Protein AF-A0A527VMI3-F1 (afdb_monomer_lite)

Structure (mmCIF, N/CA/C/O backbone):
data_AF-A0A527VMI3-F1
#
_entry.id   AF-A0A527VMI3-F1
#
loop_
_atom_site.group_PDB
_atom_site.id
_atom_site.type_symbol
_atom_site.label_atom_id
_atom_site.label_alt_id
_atom_site.label_comp_id
_atom_site.label_asym_id
_atom_site.label_entity_id
_atom_site.label_seq_id
_atom_site.pdbx_PDB_ins_code
_atom_site.Cartn_x
_atom_site.Cartn_y
_atom_site.Cartn_z
_atom_site.occupancy
_atom_site.B_iso_or_equiv
_atom_site.auth_seq_id
_atom_site.auth_comp_id
_atom_site.auth_asym_id
_atom_site.auth_atom_id
_atom_site.pdbx_PDB_model_num
ATOM 1 N N . ALA A 1 1 ? 12.545 1.777 -34.875 1.00 61.09 1 ALA A N 1
ATOM 2 C CA . ALA A 1 1 ? 13.37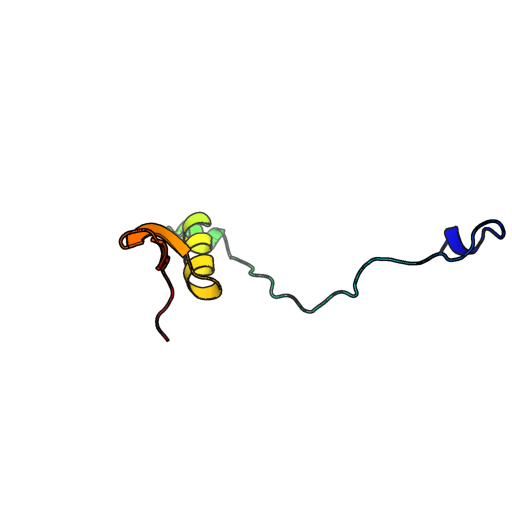2 1.611 -36.095 1.00 61.09 1 ALA A CA 1
ATOM 3 C C . ALA A 1 1 ? 13.323 2.807 -37.061 1.00 61.09 1 ALA A C 1
ATOM 5 O O . ALA A 1 1 ? 14.381 3.258 -37.468 1.00 61.09 1 ALA A O 1
ATOM 6 N N . ARG A 1 2 ? 12.151 3.369 -37.420 1.00 70.12 2 ARG A N 1
ATOM 7 C CA . ARG A 1 2 ? 12.055 4.471 -38.413 1.00 70.12 2 ARG A CA 1
ATOM 8 C C . ARG A 1 2 ? 12.860 5.742 -38.077 1.00 70.12 2 ARG A C 1
ATOM 10 O O . ARG A 1 2 ? 13.392 6.358 -38.990 1.00 70.12 2 ARG A O 1
ATOM 17 N N . PHE A 1 3 ? 12.984 6.106 -36.800 1.00 78.69 3 PHE A N 1
ATOM 18 C CA . PHE A 1 3 ? 13.724 7.303 -36.371 1.00 78.69 3 PHE A CA 1
ATOM 19 C C . PHE A 1 3 ? 15.237 7.221 -36.618 1.00 78.69 3 PHE A C 1
ATOM 21 O O . PHE A 1 3 ? 15.848 8.235 -36.927 1.00 78.69 3 PHE A O 1
ATOM 28 N N . GLN A 1 4 ? 15.828 6.023 -36.571 1.00 77.81 4 GLN A N 1
ATOM 29 C CA . GLN A 1 4 ? 17.264 5.840 -36.823 1.00 77.81 4 GLN A CA 1
ATOM 30 C C . GLN A 1 4 ? 17.639 5.957 -38.310 1.00 77.81 4 GLN A C 1
ATOM 32 O O . GLN A 1 4 ? 18.814 6.061 -38.637 1.00 77.81 4 GLN A O 1
ATOM 37 N N . ALA A 1 5 ? 16.658 5.949 -39.219 1.00 84.38 5 ALA A N 1
ATOM 38 C CA . ALA A 1 5 ? 16.894 6.073 -40.657 1.00 84.38 5 ALA A CA 1
ATOM 39 C C . ALA A 1 5 ? 17.013 7.532 -41.134 1.00 84.38 5 ALA A C 1
ATOM 41 O O . ALA A 1 5 ? 17.330 7.760 -42.299 1.00 84.38 5 ALA A O 1
ATOM 42 N N . ASN A 1 6 ? 16.731 8.518 -40.272 1.00 87.31 6 ASN A N 1
ATOM 43 C CA . ASN A 1 6 ? 16.835 9.928 -40.629 1.00 87.31 6 ASN A CA 1
ATOM 44 C C . ASN A 1 6 ? 18.204 10.489 -40.197 1.00 87.31 6 ASN A C 1
ATOM 46 O O . ASN A 1 6 ? 18.422 10.659 -38.998 1.00 87.31 6 ASN A O 1
ATOM 50 N N . PRO A 1 7 ? 19.098 10.841 -41.139 1.00 82.56 7 PRO A N 1
ATOM 51 C CA . PRO A 1 7 ? 20.434 11.353 -40.826 1.00 82.56 7 PRO A CA 1
ATOM 52 C C . PRO A 1 7 ? 20.435 12.738 -40.153 1.00 82.56 7 PRO A C 1
ATOM 54 O O . PRO A 1 7 ? 21.480 13.178 -39.687 1.00 82.56 7 PRO A O 1
ATOM 57 N N . LEU A 1 8 ? 19.289 13.428 -40.092 1.00 89.94 8 LEU A N 1
ATOM 58 C CA . LEU A 1 8 ? 19.128 14.691 -39.361 1.00 89.94 8 LEU A CA 1
ATOM 59 C C . LEU A 1 8 ? 18.856 14.494 -37.860 1.00 89.94 8 LEU A C 1
ATOM 61 O O . LEU A 1 8 ? 18.841 15.472 -37.116 1.00 89.94 8 LEU A O 1
ATOM 65 N N . LEU A 1 9 ? 18.603 13.260 -37.414 1.00 85.06 9 LEU A N 1
ATOM 66 C CA . LEU A 1 9 ? 18.347 12.938 -36.013 1.00 85.06 9 LEU A CA 1
ATOM 67 C C . LEU A 1 9 ? 19.598 12.310 -35.384 1.00 85.06 9 LEU A C 1
ATOM 69 O O . LEU A 1 9 ? 20.158 11.355 -35.915 1.00 85.06 9 LEU A O 1
ATOM 73 N N . GLY A 1 10 ? 20.018 12.836 -34.233 1.00 84.25 10 GLY A N 1
ATOM 74 C CA . GLY A 1 10 ? 21.121 12.317 -33.418 1.00 84.25 10 GLY A CA 1
ATOM 75 C C . GLY A 1 10 ? 20.679 12.107 -31.970 1.00 84.25 10 GLY A C 1
ATOM 76 O O . GLY A 1 10 ? 19.644 12.633 -31.571 1.00 84.25 10 GLY A O 1
ATOM 77 N N . ALA A 1 11 ? 21.447 11.328 -31.198 1.00 84.62 11 ALA A N 1
ATOM 78 C CA . ALA A 1 11 ? 21.160 11.025 -29.787 1.00 84.62 11 ALA A CA 1
ATOM 79 C C . ALA A 1 11 ? 19.721 10.522 -29.537 1.00 84.62 11 ALA A C 1
ATOM 81 O O . ALA A 1 11 ? 19.038 10.954 -28.612 1.00 84.62 11 ALA A O 1
ATOM 82 N N . VAL A 1 12 ? 19.234 9.618 -30.394 1.00 85.00 12 VAL A N 1
ATOM 83 C CA . VAL A 1 12 ? 17.924 8.986 -30.201 1.00 85.00 12 VAL A CA 1
ATOM 84 C C . VAL A 1 12 ? 18.049 7.962 -29.077 1.00 85.00 12 VAL A C 1
ATOM 86 O O . VAL A 1 12 ? 18.621 6.889 -29.278 1.00 85.00 12 VAL A O 1
ATOM 89 N N . HIS A 1 13 ? 17.512 8.306 -27.913 1.00 83.31 13 HIS A N 1
ATOM 90 C CA . HIS A 1 13 ? 17.418 7.427 -26.755 1.00 83.31 13 HIS A CA 1
ATOM 91 C C . HIS A 1 13 ? 15.981 6.937 -26.582 1.00 83.31 13 HIS A C 1
ATOM 93 O O . HIS A 1 13 ? 15.025 7.621 -26.950 1.00 83.31 13 HIS A O 1
ATOM 99 N N . ASP A 1 14 ? 15.853 5.720 -26.064 1.00 83.38 14 ASP A N 1
ATOM 100 C CA . ASP A 1 14 ? 14.605 5.238 -25.496 1.00 83.38 14 ASP A CA 1
ATOM 101 C C . ASP A 1 14 ? 14.715 5.439 -23.985 1.00 83.38 14 ASP A C 1
ATOM 103 O O . ASP A 1 14 ? 15.518 4.774 -23.331 1.00 83.38 14 ASP A O 1
ATOM 107 N N . ASP A 1 15 ? 13.980 6.417 -23.458 1.00 84.50 15 ASP A N 1
ATOM 108 C CA . ASP A 1 15 ? 14.017 6.778 -22.037 1.00 84.50 15 ASP A CA 1
ATOM 109 C C . ASP A 1 15 ? 13.093 5.881 -21.192 1.00 84.50 15 ASP A C 1
ATOM 111 O O . ASP A 1 15 ? 12.893 6.126 -19.999 1.00 84.50 15 ASP A O 1
ATOM 115 N N . TRP A 1 16 ? 12.498 4.841 -21.792 1.00 88.06 16 TRP A N 1
ATOM 116 C CA . TRP A 1 16 ? 11.763 3.836 -21.036 1.00 88.06 16 TRP A CA 1
ATOM 117 C C . TRP A 1 16 ? 12.717 2.952 -20.237 1.00 88.06 16 TRP A C 1
ATOM 119 O O . TRP A 1 16 ? 13.748 2.486 -20.717 1.00 88.06 16 TRP A O 1
ATOM 129 N N . LEU A 1 17 ? 12.323 2.678 -18.996 1.00 90.19 17 LEU A N 1
ATOM 130 C CA . LEU A 1 17 ? 12.975 1.667 -18.175 1.00 90.19 17 LEU A CA 1
ATOM 131 C C . LEU A 1 17 ? 12.711 0.268 -18.748 1.00 90.19 17 LEU A C 1
ATOM 133 O O . LEU A 1 17 ? 11.651 0.003 -19.322 1.00 90.19 17 LEU A O 1
ATOM 137 N N . GLU A 1 18 ? 13.656 -0.644 -18.525 1.00 89.81 18 GLU A N 1
ATOM 138 C CA . GLU A 1 18 ? 13.483 -2.062 -18.844 1.00 89.81 18 GLU A CA 1
ATOM 139 C C . GLU A 1 18 ? 12.304 -2.648 -18.038 1.00 89.81 18 GLU A C 1
ATOM 141 O O . GLU A 1 18 ? 12.190 -2.382 -16.834 1.00 89.81 18 GLU A O 1
ATOM 146 N N . PRO A 1 19 ? 11.427 -3.463 -18.656 1.00 92.75 19 PRO A N 1
ATOM 147 C CA . PRO A 1 19 ? 10.410 -4.212 -17.937 1.00 92.75 19 PRO A CA 1
ATOM 148 C C . PRO A 1 19 ? 10.990 -5.018 -16.770 1.00 92.75 19 PRO A C 1
ATOM 150 O O . PRO A 1 19 ? 11.884 -5.845 -16.932 1.00 92.75 19 PRO A O 1
ATOM 153 N N . VAL A 1 20 ? 10.419 -4.822 -15.585 1.00 94.88 20 VAL A N 1
ATOM 154 C CA . VAL A 1 20 ? 10.741 -5.617 -14.396 1.00 94.88 20 VAL A CA 1
ATOM 155 C C . VAL A 1 20 ? 9.687 -6.706 -14.171 1.00 94.88 20 VAL A C 1
ATOM 157 O O . VAL A 1 20 ? 8.525 -6.523 -14.554 1.00 94.88 20 VAL A O 1
ATOM 160 N N . PRO A 1 21 ? 10.041 -7.841 -13.540 1.00 96.25 21 PRO A N 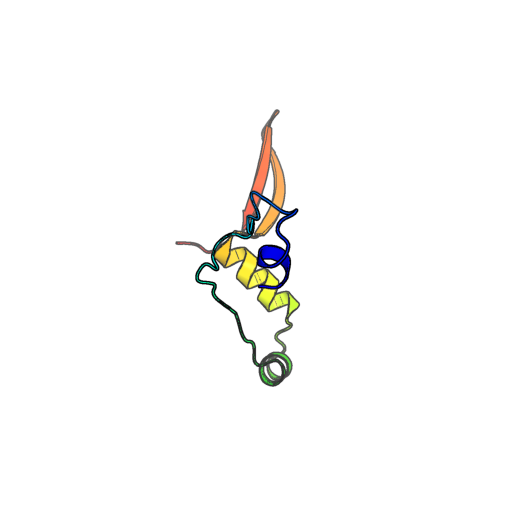1
ATOM 161 C CA . PRO A 1 21 ? 9.064 -8.856 -13.165 1.00 96.25 21 PRO A CA 1
ATOM 162 C C . PRO A 1 21 ? 7.955 -8.268 -12.287 1.00 96.25 21 PRO A C 1
ATOM 164 O O . PRO A 1 21 ? 8.224 -7.561 -11.318 1.00 96.25 21 PRO A O 1
ATOM 167 N N . ALA A 1 22 ? 6.704 -8.595 -12.607 1.00 93.88 22 ALA A N 1
ATOM 168 C CA . ALA A 1 22 ? 5.537 -8.152 -11.856 1.00 93.88 22 ALA A CA 1
ATOM 169 C C . ALA A 1 22 ? 4.565 -9.312 -11.632 1.00 93.88 22 ALA A 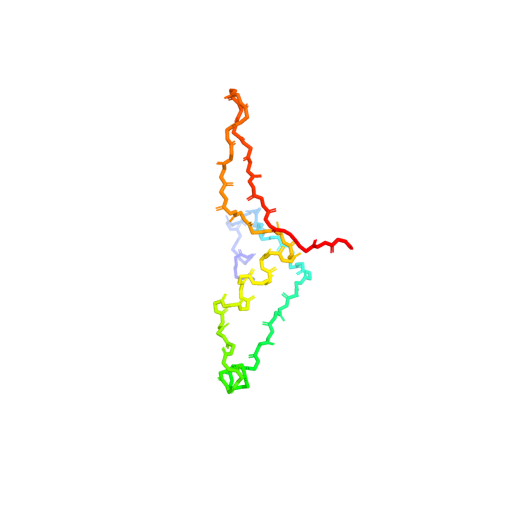C 1
ATOM 171 O O . ALA A 1 22 ? 4.378 -10.169 -12.499 1.00 93.88 22 ALA A O 1
ATOM 172 N N . MET A 1 23 ? 3.909 -9.319 -10.473 1.00 92.38 23 MET A N 1
ATOM 173 C CA . MET A 1 23 ? 2.842 -10.270 -10.175 1.00 92.38 23 MET A CA 1
ATOM 174 C C . MET A 1 23 ? 1.498 -9.723 -10.653 1.00 92.38 23 MET A C 1
ATOM 176 O O . MET A 1 23 ? 1.120 -8.598 -10.331 1.00 92.38 23 MET A O 1
ATOM 180 N N . LYS A 1 24 ? 0.745 -10.543 -11.391 1.00 92.94 24 LYS A N 1
ATOM 181 C CA . LYS A 1 24 ? -0.621 -10.224 -11.815 1.00 92.94 24 LYS A CA 1
ATOM 182 C C . LYS A 1 24 ? -1.614 -11.135 -11.106 1.00 92.94 24 LYS A C 1
ATOM 184 O O . LYS A 1 24 ? -1.656 -12.333 -11.370 1.00 92.94 24 LYS A O 1
ATOM 189 N N . LEU A 1 25 ? -2.450 -10.551 -10.253 1.00 90.19 25 LEU A N 1
ATOM 190 C CA . LEU A 1 25 ? -3.571 -11.263 -9.649 1.00 90.19 25 LEU A CA 1
ATOM 191 C C . LEU A 1 25 ? -4.675 -11.481 -10.696 1.00 90.19 25 LEU A C 1
ATOM 193 O O . LEU A 1 25 ? -5.192 -10.525 -11.276 1.00 90.19 25 LEU A O 1
ATOM 197 N N . VAL A 1 26 ? -5.050 -12.741 -10.918 1.00 93.75 26 VAL A N 1
ATOM 198 C CA . VAL A 1 26 ? -6.180 -13.136 -11.770 1.00 93.75 26 VAL A CA 1
ATOM 199 C C . VAL A 1 26 ? -7.251 -13.753 -10.880 1.00 93.75 26 VAL A C 1
ATOM 201 O O . VAL A 1 26 ? -6.984 -14.706 -10.155 1.00 93.75 26 VAL A O 1
ATOM 204 N N . ILE A 1 27 ? -8.458 -13.192 -10.918 1.00 91.75 27 ILE A N 1
ATOM 205 C CA . ILE A 1 27 ? -9.573 -13.594 -10.054 1.00 91.75 27 ILE A CA 1
ATOM 206 C C . ILE A 1 27 ? -10.663 -14.224 -10.920 1.00 91.75 27 ILE A C 1
ATOM 208 O O . ILE A 1 27 ? -11.112 -13.609 -11.888 1.00 91.75 27 ILE A O 1
ATOM 212 N N . ASP A 1 28 ? -11.131 -15.407 -10.524 1.00 95.44 28 ASP A N 1
ATOM 213 C CA . ASP A 1 28 ? -12.368 -16.006 -11.034 1.00 95.44 28 ASP A CA 1
ATOM 214 C C . ASP A 1 28 ? -13.572 -15.228 -10.476 1.00 95.44 28 ASP A C 1
ATOM 216 O O . ASP A 1 28 ? -13.983 -15.395 -9.324 1.00 95.44 28 ASP A O 1
ATOM 220 N N . GLN A 1 29 ? -14.101 -14.315 -11.289 1.00 92.94 29 GLN A N 1
ATOM 221 C CA . GLN A 1 29 ? -15.174 -13.409 -10.877 1.00 92.94 29 GLN A CA 1
ATOM 222 C C . GLN A 1 29 ? -16.534 -14.105 -10.760 1.00 92.94 29 GLN A C 1
ATOM 224 O O . GLN A 1 29 ? -17.390 -13.630 -10.011 1.00 92.94 29 GLN A O 1
ATOM 229 N N . ASP A 1 30 ? -16.763 -15.191 -11.502 1.00 95.25 30 ASP A N 1
ATOM 230 C CA . ASP A 1 30 ? -18.006 -15.962 -11.411 1.00 95.25 30 ASP A CA 1
ATOM 231 C C . ASP A 1 30 ? -18.062 -16.686 -10.067 1.00 95.25 30 ASP A C 1
ATOM 233 O O . ASP A 1 30 ? -19.039 -16.560 -9.322 1.00 95.25 30 ASP A O 1
ATOM 237 N N . ARG A 1 31 ? -16.962 -17.348 -9.694 1.00 95.56 31 ARG A N 1
ATOM 238 C CA . ARG A 1 31 ? -16.835 -18.011 -8.395 1.00 95.56 31 ARG A CA 1
ATOM 239 C C . ARG A 1 31 ? -16.864 -17.024 -7.234 1.00 95.56 31 ARG A C 1
ATOM 241 O O . ARG A 1 31 ? -17.555 -17.277 -6.251 1.00 95.56 31 ARG A O 1
ATOM 248 N N . ALA A 1 32 ? -16.154 -15.898 -7.337 1.00 95.81 32 ALA A N 1
ATOM 249 C CA . ALA A 1 32 ? -16.154 -14.878 -6.288 1.00 95.81 32 ALA A CA 1
ATOM 250 C C . ALA A 1 32 ? -17.579 -14.377 -5.997 1.00 95.81 32 ALA A C 1
ATOM 252 O O . ALA A 1 32 ? -17.994 -14.344 -4.839 1.00 95.81 32 ALA A O 1
ATOM 253 N N . ARG A 1 33 ? -18.369 -14.091 -7.043 1.00 94.25 33 ARG A N 1
ATOM 254 C CA . ARG A 1 33 ? -19.777 -13.694 -6.897 1.00 94.25 33 ARG A CA 1
ATOM 255 C C . ARG A 1 33 ? -20.646 -14.794 -6.299 1.00 94.25 33 ARG A C 1
ATOM 257 O O . ARG A 1 33 ? -21.442 -14.493 -5.415 1.00 94.25 33 ARG A O 1
ATOM 264 N N . ALA A 1 34 ? -20.480 -16.044 -6.734 1.00 96.81 34 ALA A N 1
ATOM 265 C CA . ALA A 1 34 ? -21.221 -17.178 -6.178 1.00 96.81 34 ALA A CA 1
ATOM 266 C C . ALA A 1 34 ? -20.965 -17.370 -4.670 1.00 96.81 34 ALA A C 1
ATOM 268 O O . ALA A 1 34 ? -21.856 -17.799 -3.944 1.00 96.81 34 ALA A O 1
ATOM 269 N N . LEU A 1 35 ? -19.771 -17.001 -4.195 1.00 96.75 35 LEU A N 1
ATOM 270 C CA . LEU A 1 35 ? -19.381 -17.035 -2.782 1.00 96.75 35 LEU A CA 1
ATOM 271 C C . LEU A 1 35 ? -19.681 -15.727 -2.022 1.00 96.75 35 LEU A C 1
ATOM 273 O O . LEU A 1 35 ? -19.296 -15.593 -0.863 1.00 96.75 35 LEU A O 1
ATOM 277 N N . GLY A 1 36 ? -20.330 -14.742 -2.653 1.00 95.56 36 GLY A N 1
ATOM 278 C CA . GLY A 1 36 ? -20.621 -13.444 -2.031 1.00 95.56 36 GLY A CA 1
ATOM 279 C C . GLY A 1 36 ? -19.388 -12.561 -1.797 1.00 95.56 36 GLY A C 1
ATOM 280 O O . GLY A 1 36 ? -19.448 -11.592 -1.040 1.00 95.56 36 GLY A O 1
ATOM 281 N N . VAL A 1 37 ? -18.260 -12.868 -2.441 1.00 96.44 37 VAL A N 1
ATOM 282 C CA . VAL A 1 37 ? -17.015 -12.106 -2.332 1.00 96.44 37 VAL A CA 1
ATOM 283 C C . VAL A 1 37 ? -16.974 -11.039 -3.422 1.00 96.44 37 VAL A C 1
ATOM 285 O O . VAL A 1 37 ? -16.936 -11.331 -4.617 1.00 96.44 37 VAL A O 1
ATOM 288 N N . THR A 1 38 ? -16.954 -9.773 -3.010 1.00 94.88 38 THR A N 1
ATOM 289 C CA . THR A 1 38 ? -16.875 -8.641 -3.941 1.00 94.88 38 THR A CA 1
ATOM 290 C C . THR A 1 38 ? -15.427 -8.302 -4.285 1.00 94.88 38 THR A C 1
ATOM 292 O O . THR A 1 38 ? -14.520 -8.439 -3.462 1.00 94.88 38 THR A O 1
ATOM 295 N N . SER A 1 39 ? -15.195 -7.756 -5.481 1.00 90.75 39 SER A N 1
ATOM 296 C CA . SER A 1 39 ? -13.860 -7.280 -5.873 1.00 90.75 39 SER A CA 1
ATOM 297 C C . SER A 1 39 ? -13.351 -6.166 -4.950 1.00 90.75 39 SER A C 1
ATOM 299 O O . SER A 1 39 ? -12.149 -6.046 -4.736 1.00 90.75 39 SER A O 1
ATOM 301 N N . GLN A 1 40 ? -14.258 -5.371 -4.368 1.00 91.81 40 GLN A N 1
ATOM 302 C CA . GLN A 1 40 ? -13.906 -4.355 -3.377 1.00 91.81 40 GLN A CA 1
ATOM 303 C C . GLN A 1 40 ? -13.325 -4.980 -2.106 1.00 91.81 40 GLN A C 1
ATOM 305 O O . GLN A 1 40 ? -12.279 -4.531 -1.643 1.00 91.81 40 GLN A O 1
ATOM 310 N N . ARG A 1 41 ? -13.959 -6.040 -1.587 1.00 93.12 41 ARG A N 1
ATOM 311 C CA . ARG A 1 41 ? -13.466 -6.791 -0.425 1.00 93.12 41 ARG A CA 1
ATOM 312 C C . ARG A 1 41 ? -12.074 -7.363 -0.699 1.00 93.12 41 ARG A C 1
ATOM 314 O O . ARG A 1 41 ? -11.185 -7.212 0.131 1.00 93.12 41 ARG A O 1
ATOM 321 N N . ILE A 1 42 ? -11.869 -7.952 -1.881 1.00 92.75 42 ILE A N 1
ATOM 322 C CA . ILE A 1 42 ? -10.571 -8.518 -2.282 1.00 92.75 42 ILE A CA 1
ATOM 323 C C . ILE A 1 42 ? -9.488 -7.434 -2.316 1.00 92.75 42 ILE A C 1
ATOM 325 O O . ILE A 1 42 ? -8.414 -7.632 -1.757 1.00 92.75 42 ILE A O 1
ATOM 329 N N . ARG A 1 43 ? -9.767 -6.272 -2.926 1.00 90.81 43 ARG A N 1
ATOM 330 C CA . ARG A 1 43 ? -8.810 -5.152 -2.970 1.00 90.81 43 ARG A CA 1
ATOM 331 C C . ARG A 1 43 ? -8.439 -4.650 -1.579 1.00 90.81 43 ARG A C 1
ATOM 333 O O . ARG A 1 43 ? -7.265 -4.420 -1.321 1.00 90.81 43 ARG A O 1
ATOM 340 N N . GLN A 1 44 ? -9.424 -4.491 -0.698 1.00 90.94 44 GLN A N 1
ATOM 341 C CA . GLN A 1 44 ? -9.192 -4.028 0.672 1.00 90.94 44 GLN A CA 1
ATOM 342 C C . GLN A 1 44 ? -8.306 -5.002 1.454 1.00 90.94 44 GLN A C 1
ATOM 344 O O . GLN A 1 44 ? -7.356 -4.569 2.098 1.00 90.94 44 GLN A O 1
ATOM 349 N N . MET A 1 45 ? -8.577 -6.307 1.349 1.00 91.00 45 MET A N 1
ATOM 350 C CA . MET A 1 45 ? -7.752 -7.336 1.988 1.00 91.00 45 MET A CA 1
ATOM 351 C C . MET A 1 45 ? -6.327 -7.344 1.431 1.00 91.00 45 MET A C 1
ATOM 353 O O . MET A 1 45 ? -5.376 -7.306 2.202 1.00 91.00 45 MET A O 1
ATOM 357 N N . LEU A 1 46 ? -6.171 -7.321 0.102 1.00 92.06 46 LEU A N 1
ATOM 358 C CA . LEU A 1 46 ? -4.852 -7.308 -0.530 1.00 92.06 46 LEU A CA 1
ATOM 359 C C . LEU A 1 46 ? -4.029 -6.084 -0.106 1.00 92.06 46 LEU A C 1
ATOM 361 O O . LEU A 1 46 ? -2.845 -6.221 0.178 1.00 92.06 46 LEU A O 1
ATOM 365 N N . GLN A 1 47 ? -4.655 -4.907 -0.029 1.00 90.50 47 GLN A N 1
ATOM 366 C CA . GLN A 1 47 ? -3.980 -3.688 0.408 1.00 90.50 47 GLN A CA 1
ATOM 367 C C . GLN A 1 47 ? -3.522 -3.788 1.866 1.00 90.50 47 GLN A C 1
ATOM 369 O O . GLN A 1 47 ? -2.367 -3.487 2.164 1.00 90.50 47 GLN A O 1
ATOM 374 N N . ALA A 1 48 ? -4.403 -4.249 2.760 1.00 91.94 48 ALA A N 1
ATOM 375 C CA . ALA A 1 48 ? -4.084 -4.419 4.174 1.00 91.94 48 ALA A CA 1
ATOM 376 C C . ALA A 1 48 ? -2.919 -5.399 4.394 1.00 91.94 48 ALA A C 1
ATOM 378 O O . ALA A 1 48 ? -2.014 -5.103 5.169 1.00 91.94 48 ALA A O 1
ATOM 379 N N . THR A 1 49 ? -2.906 -6.520 3.670 1.00 91.12 49 THR A N 1
ATOM 380 C CA . THR A 1 49 ? -1.854 -7.539 3.779 1.00 91.12 49 THR A CA 1
ATOM 381 C C . THR A 1 49 ? -0.530 -7.101 3.139 1.00 91.12 49 THR A C 1
ATOM 383 O O . THR A 1 49 ? 0.529 -7.318 3.714 1.00 91.12 49 THR A O 1
ATOM 386 N N . MET A 1 50 ? -0.550 -6.472 1.958 1.00 90.88 50 MET A N 1
ATOM 387 C CA . MET A 1 50 ? 0.685 -6.175 1.208 1.00 90.88 50 MET A CA 1
ATOM 388 C C . MET A 1 50 ? 1.363 -4.864 1.617 1.00 90.88 50 MET A C 1
ATOM 390 O O . MET A 1 50 ? 2.579 -4.735 1.510 1.00 90.88 50 MET A O 1
ATOM 394 N N . SER A 1 51 ? 0.593 -3.850 2.009 1.00 90.94 51 SER A N 1
ATOM 395 C CA . SER A 1 51 ? 1.119 -2.495 2.256 1.00 90.94 51 SER A CA 1
ATOM 396 C C . SER A 1 51 ? 0.574 -1.856 3.530 1.00 90.94 51 SER A C 1
ATOM 398 O O . SER A 1 51 ? 1.050 -0.801 3.951 1.00 90.94 51 SER A O 1
ATOM 400 N N . GLY A 1 52 ? -0.407 -2.495 4.159 1.00 92.81 52 GLY A N 1
ATOM 401 C CA . GLY A 1 52 ? -1.219 -1.895 5.196 1.00 92.81 52 GLY A CA 1
ATOM 402 C C . GLY A 1 52 ? -2.345 -1.025 4.639 1.00 92.81 52 GLY A C 1
ATOM 403 O O . GLY A 1 52 ? -2.255 -0.441 3.556 1.00 92.81 52 GLY A O 1
ATOM 404 N N . ALA A 1 53 ? -3.431 -0.946 5.399 1.00 93.44 53 ALA A N 1
ATOM 405 C CA . ALA A 1 53 ? -4.580 -0.105 5.110 1.00 93.44 53 ALA A CA 1
ATOM 406 C C . ALA A 1 53 ? -4.635 1.045 6.129 1.00 93.44 53 ALA A C 1
ATOM 408 O O . ALA A 1 53 ? -4.819 0.769 7.318 1.00 93.44 53 ALA A O 1
ATOM 409 N N . PRO A 1 54 ? -4.465 2.313 5.707 1.00 92.38 54 PRO A N 1
ATOM 410 C CA . PRO A 1 54 ? -4.648 3.447 6.604 1.00 92.38 54 PRO A CA 1
ATOM 411 C C . PRO A 1 54 ? -6.107 3.487 7.061 1.00 92.38 54 PRO A C 1
ATOM 413 O O . PRO A 1 54 ? -7.021 3.340 6.245 1.00 92.38 54 PRO A O 1
ATOM 416 N N . LEU A 1 55 ? -6.314 3.630 8.366 1.00 93.00 55 LEU A N 1
ATOM 417 C CA . LEU A 1 55 ? -7.639 3.684 8.972 1.00 93.00 55 LEU A CA 1
ATOM 418 C C . LEU A 1 55 ? -8.000 5.110 9.370 1.00 93.00 55 LEU A C 1
ATOM 420 O O . LEU A 1 55 ? -9.073 5.582 9.010 1.00 93.00 55 LEU A O 1
ATOM 424 N N . ASP A 1 56 ? -7.113 5.760 10.117 1.00 96.31 56 ASP A N 1
ATOM 425 C CA . ASP A 1 56 ? -7.319 7.097 10.667 1.00 96.31 56 ASP A CA 1
ATOM 426 C C . ASP A 1 56 ? -5.979 7.683 11.122 1.00 96.31 56 ASP A C 1
ATOM 428 O O . ASP A 1 56 ? -4.971 6.975 11.148 1.00 96.31 56 ASP A O 1
ATOM 432 N N . ASP A 1 57 ? -5.980 8.941 11.539 1.00 97.31 57 ASP A N 1
ATOM 433 C CA . ASP A 1 57 ? -4.833 9.585 12.159 1.00 97.31 57 ASP A CA 1
ATOM 434 C C . ASP A 1 57 ? -5.145 9.953 13.617 1.00 97.31 57 ASP A C 1
ATOM 436 O O . ASP A 1 57 ? -6.185 10.520 13.949 1.00 97.31 57 ASP A O 1
ATOM 440 N N . PHE A 1 58 ? -4.210 9.645 14.511 1.00 96.69 58 PHE A N 1
ATOM 441 C CA . PHE A 1 58 ? -4.278 9.964 15.930 1.00 96.69 58 PHE A CA 1
ATOM 442 C C . PHE A 1 58 ? -3.386 11.160 16.265 1.00 96.69 58 PHE A C 1
ATOM 444 O O . PHE A 1 58 ? -2.293 11.314 15.721 1.00 96.69 58 PHE A O 1
ATOM 451 N N . ARG A 1 59 ? -3.839 12.006 17.192 1.00 97.25 59 ARG A N 1
ATOM 452 C CA . ARG A 1 59 ? -3.050 13.12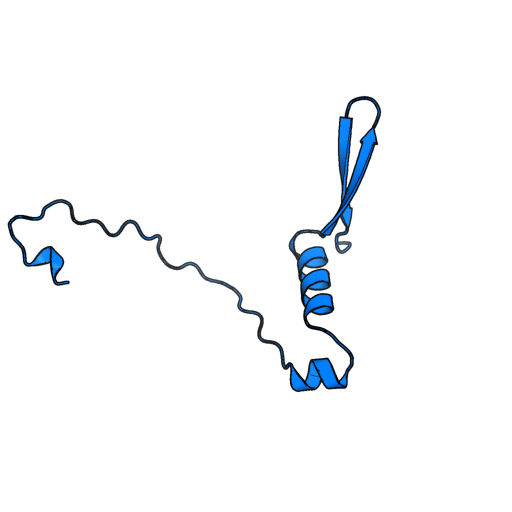7 17.711 1.00 97.25 59 ARG A CA 1
ATOM 453 C C . ARG A 1 59 ? -2.368 12.733 19.012 1.00 97.25 59 ARG A C 1
ATOM 455 O O . ARG A 1 59 ? -3.032 12.636 20.041 1.00 97.25 59 ARG A O 1
ATOM 462 N N . ASP A 1 60 ? -1.051 12.567 18.957 1.00 95.94 60 ASP A N 1
ATOM 463 C CA . ASP A 1 60 ? -0.203 12.362 20.130 1.00 95.94 60 ASP A CA 1
ATOM 464 C C . ASP A 1 60 ? 0.464 13.691 20.510 1.00 95.94 60 ASP A C 1
ATOM 466 O O . ASP A 1 60 ? 1.479 14.101 19.946 1.00 95.94 60 ASP A O 1
ATOM 470 N N . GLY A 1 61 ? -0.194 14.445 21.394 1.00 95.62 61 GLY A N 1
ATOM 471 C CA . GLY A 1 61 ? 0.215 15.805 21.742 1.00 95.62 61 GLY A CA 1
ATOM 472 C C . GLY A 1 61 ? 0.253 16.735 20.522 1.00 95.62 61 GLY A C 1
ATOM 473 O O . GLY A 1 61 ? -0.784 17.100 19.954 1.00 95.62 61 GLY A O 1
ATOM 474 N N . GLU A 1 62 ? 1.461 17.142 20.129 1.00 95.94 62 GLU A N 1
ATOM 475 C CA . GLU A 1 62 ? 1.697 17.993 18.958 1.00 95.94 62 GLU A CA 1
ATOM 4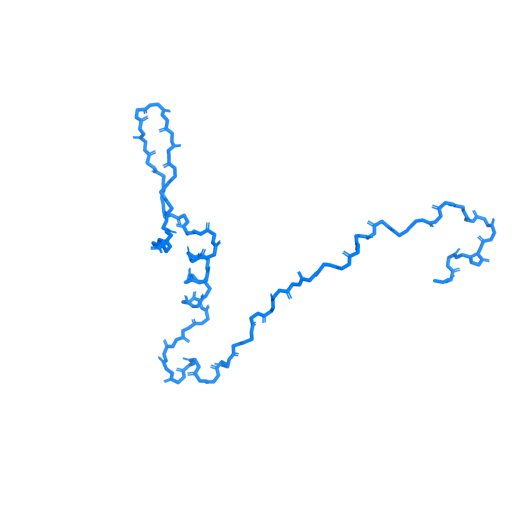76 C C . GLU A 1 62 ? 1.906 17.201 17.652 1.00 95.94 62 GLU A C 1
ATOM 478 O O . GLU A 1 62 ? 1.843 17.793 16.571 1.00 95.94 62 GLU A O 1
ATOM 483 N N . GLU A 1 63 ? 2.019 15.873 17.711 1.00 96.06 63 GLU A N 1
ATOM 484 C CA . GLU A 1 63 ? 2.277 14.998 16.564 1.00 96.06 63 GLU A CA 1
ATOM 485 C C . GLU A 1 63 ? 1.001 14.349 16.005 1.00 96.06 63 GLU A C 1
ATOM 487 O O . GLU A 1 63 ? 0.031 14.094 16.721 1.00 96.06 63 GLU A O 1
ATOM 492 N N . THR A 1 64 ? 0.978 14.117 14.688 1.00 97.12 64 THR A N 1
ATOM 493 C CA . THR A 1 64 ? -0.077 13.349 14.007 1.00 97.12 64 THR A CA 1
ATOM 494 C C . THR A 1 64 ? 0.511 12.014 13.576 1.00 97.12 64 THR A C 1
ATOM 496 O O . THR A 1 64 ? 1.428 11.977 12.758 1.00 97.12 64 THR A O 1
ATOM 499 N N . VAL A 1 65 ? -0.023 10.928 14.124 1.00 96.81 65 VAL A N 1
ATOM 500 C CA . VAL A 1 65 ? 0.449 9.559 13.916 1.00 96.81 65 VAL A CA 1
ATOM 501 C C . VAL A 1 65 ? -0.611 8.780 13.150 1.00 96.81 65 VAL A C 1
ATOM 503 O O . VAL A 1 65 ? -1.760 8.719 13.576 1.00 96.81 65 VAL A O 1
ATOM 506 N N . SER A 1 66 ? -0.234 8.149 12.038 1.00 96.06 66 SER A N 1
ATOM 507 C CA . SER A 1 66 ? -1.188 7.379 11.236 1.00 96.06 66 SER A CA 1
ATOM 508 C C . SER A 1 66 ? -1.434 5.985 11.810 1.00 96.06 66 SER A C 1
ATOM 510 O O . SER A 1 66 ? -0.496 5.243 12.114 1.00 96.06 66 SER A O 1
ATOM 512 N N . ILE A 1 67 ? -2.705 5.607 11.924 1.00 95.38 67 ILE A N 1
ATOM 513 C CA . ILE A 1 67 ? -3.158 4.272 12.306 1.00 95.38 67 ILE A CA 1
ATOM 514 C C . ILE A 1 67 ? -3.295 3.434 11.035 1.00 95.38 67 ILE A C 1
ATOM 516 O O . ILE A 1 67 ? -4.153 3.687 10.189 1.00 95.38 67 ILE A O 1
ATOM 520 N N . VAL A 1 68 ? -2.479 2.386 10.917 1.00 95.25 68 VAL A N 1
ATOM 521 C CA . VAL A 1 68 ? -2.462 1.496 9.748 1.00 95.25 68 VAL A CA 1
ATOM 522 C C . VAL A 1 68 ? -2.749 0.059 10.177 1.00 95.25 68 VAL A C 1
ATOM 524 O O . VAL A 1 68 ? -1.999 -0.520 10.959 1.00 95.25 68 VAL A O 1
ATOM 527 N N . ALA A 1 69 ? -3.805 -0.544 9.627 1.00 92.62 69 ALA A N 1
ATOM 528 C CA . ALA A 1 69 ? -4.075 -1.972 9.774 1.00 92.62 69 ALA A CA 1
ATOM 529 C C . ALA A 1 69 ? -3.127 -2.790 8.894 1.00 92.62 69 ALA A C 1
ATOM 531 O O . ALA A 1 69 ? -2.999 -2.503 7.704 1.00 92.62 69 ALA A O 1
ATOM 532 N N . ARG A 1 70 ? -2.505 -3.828 9.455 1.00 91.12 70 ARG A N 1
ATOM 533 C CA . ARG A 1 70 ? -1.624 -4.770 8.747 1.00 91.12 70 ARG A CA 1
ATOM 534 C C . ARG A 1 70 ? -1.919 -6.198 9.191 1.00 91.12 70 ARG A C 1
ATOM 536 O O . ARG A 1 70 ? -2.494 -6.400 10.260 1.00 91.12 70 ARG A O 1
ATOM 543 N N . GLU A 1 71 ? -1.539 -7.170 8.372 1.00 86.88 71 GLU A N 1
ATOM 544 C CA . GLU A 1 71 ? -1.533 -8.570 8.799 1.00 86.88 71 GLU A CA 1
ATOM 545 C C . GLU A 1 71 ? -0.437 -8.773 9.866 1.00 86.88 71 GLU A C 1
ATOM 547 O O . GLU A 1 71 ? 0.637 -8.179 9.731 1.00 86.88 71 GLU A O 1
ATOM 552 N N . PRO A 1 72 ? -0.706 -9.517 10.955 1.00 80.81 72 PRO A N 1
ATOM 553 C CA . PRO A 1 72 ? 0.328 -9.881 11.922 1.00 80.81 72 PRO A CA 1
ATOM 554 C C . PRO A 1 72 ? 1.400 -10.765 11.267 1.00 80.81 72 PRO A C 1
ATOM 556 O O . PRO A 1 72 ? 1.093 -11.507 10.335 1.00 80.81 72 PRO A O 1
ATOM 559 N N . GLU A 1 73 ? 2.639 -10.664 11.756 1.00 73.06 73 GLU A N 1
ATOM 560 C CA . GLU A 1 73 ? 3.752 -11.533 11.331 1.00 73.06 73 GLU A CA 1
ATOM 561 C C . GLU A 1 73 ? 3.525 -13.013 11.675 1.00 73.06 73 GLU A C 1
ATOM 563 O O . GLU A 1 73 ? 2.916 -13.299 12.737 1.00 73.06 73 GLU A O 1
#

Secondary structure (DSSP, 8-state):
-GGGG-TT-------PPPPPP-------HHHHHHTT--HHHHHHHHHHHHT-EEEEEEEETTEEEEEEE----

pLDDT: mean 90.62, std 6.66, range [61.09, 97.31]

Foldseek 3Di:
DVQVPDPVDDPDDDPDDDDDDDDDDDDPPVVCVVVVHDPVNVVQVCCQAPPWDFDDWDDDPPDIHTDTHHDDD

Sequence (73 aa):
ARFQANPLLGAVHDDWLEPVPAMKLVIDQDRARALGVTSQRIRQMLQATMSGAPLDDFRDGEETVSIVAREPE

Radius of gyration: 23.11 Å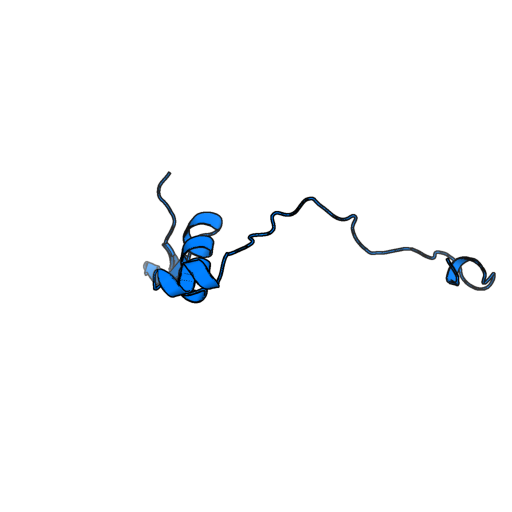; chains: 1; bounding box: 42×36×63 Å